Protein AF-A0A970E5I8-F1 (afdb_monomer_lite)

Secondary structure (DSSP, 8-state):
--TTSHHHHHH-HHHHHHHHHHTHHHHHHHHH--SHHHHHHHHHHHHHHHHHTT-------PPPP----TTEE-----TT-SSS--TTT-EEPP-

Sequence (95 aa):
MHSAGTFAGYCGQGLIDLAKEKFDALIDAGIKATDPAEREKIYHELQRLYVDLAIGMPFMEPTTHRVMRDWVQGFEYCPAYAANYDLYKISKVQK

Structure (mmCIF, N/CA/C/O backbone):
data_AF-A0A970E5I8-F1
#
_entry.id   AF-A0A970E5I8-F1
#
loop_
_atom_site.group_PDB
_atom_site.id
_atom_site.type_symbol
_atom_site.label_atom_id
_atom_site.label_alt_id
_atom_site.label_comp_id
_atom_site.label_asym_id
_atom_site.label_entity_id
_atom_site.label_seq_id
_atom_site.pdbx_PDB_ins_code
_atom_site.Cartn_x
_atom_site.Cartn_y
_atom_site.Cartn_z
_atom_site.occupancy
_atom_site.B_iso_or_equiv
_atom_site.auth_seq_id
_atom_site.auth_comp_id
_atom_site.auth_asym_id
_atom_site.auth_atom_id
_atom_site.pdbx_PDB_model_num
ATOM 1 N N . MET A 1 1 ? 6.708 1.380 -5.739 1.00 86.19 1 MET A N 1
ATOM 2 C CA . MET A 1 1 ? 8.009 1.135 -6.398 1.00 86.19 1 MET A CA 1
ATOM 3 C C . MET A 1 1 ? 8.528 2.373 -7.126 1.00 86.19 1 MET A C 1
ATOM 5 O O . MET A 1 1 ? 9.319 2.226 -8.037 1.00 86.19 1 MET A O 1
ATOM 9 N N . HIS A 1 2 ? 8.110 3.584 -6.745 1.00 94.44 2 HIS A N 1
ATOM 10 C CA . HIS A 1 2 ? 8.646 4.793 -7.366 1.00 94.44 2 HIS A CA 1
ATOM 11 C C . HIS A 1 2 ? 10.112 4.980 -6.951 1.00 94.44 2 HIS A C 1
ATOM 13 O O . HIS A 1 2 ? 10.435 4.710 -5.790 1.00 94.44 2 HIS A O 1
ATOM 19 N N . SER A 1 3 ? 10.974 5.454 -7.847 1.00 94.88 3 SER A N 1
ATOM 20 C CA . SER A 1 3 ? 12.424 5.571 -7.624 1.00 94.88 3 SER A CA 1
ATOM 21 C C . SER A 1 3 ? 12.777 6.485 -6.449 1.00 94.88 3 SER A C 1
ATOM 23 O O . SER A 1 3 ? 13.681 6.191 -5.675 1.00 94.88 3 SER A O 1
ATOM 25 N N . ALA A 1 4 ? 12.001 7.554 -6.266 1.00 95.12 4 ALA A N 1
ATOM 26 C CA . ALA A 1 4 ? 12.090 8.466 -5.122 1.00 95.12 4 ALA A CA 1
ATOM 27 C C . ALA A 1 4 ? 11.339 7.988 -3.856 1.00 95.12 4 ALA A C 1
ATOM 29 O O . ALA A 1 4 ? 11.264 8.715 -2.868 1.00 95.12 4 ALA A O 1
ATOM 30 N N . GLY A 1 5 ? 10.723 6.803 -3.876 1.00 92.12 5 GLY A N 1
ATOM 31 C CA . GLY A 1 5 ? 9.941 6.277 -2.757 1.00 92.12 5 GLY A CA 1
ATOM 32 C C . GLY A 1 5 ? 10.795 5.576 -1.697 1.00 92.12 5 GLY A C 1
ATOM 33 O O . GLY A 1 5 ? 11.800 4.942 -2.014 1.00 92.12 5 GLY A O 1
ATOM 34 N N . THR A 1 6 ? 10.338 5.594 -0.439 1.00 92.44 6 THR A N 1
ATOM 35 C CA . THR A 1 6 ? 11.036 4.975 0.708 1.00 92.44 6 THR A CA 1
ATOM 36 C C . THR A 1 6 ? 11.386 3.504 0.478 1.00 92.44 6 THR A C 1
ATOM 38 O O . THR A 1 6 ? 12.482 3.073 0.818 1.00 92.44 6 THR A O 1
ATOM 41 N N . PHE A 1 7 ? 10.478 2.733 -0.132 1.00 90.69 7 PHE A N 1
ATOM 42 C CA . PHE A 1 7 ? 10.709 1.314 -0.417 1.00 90.69 7 PHE A CA 1
ATOM 43 C C . PHE A 1 7 ? 11.866 1.095 -1.403 1.00 90.69 7 PHE A C 1
ATOM 45 O O . PHE A 1 7 ? 12.756 0.297 -1.126 1.00 90.69 7 PHE A O 1
ATOM 52 N N . ALA A 1 8 ? 11.892 1.835 -2.519 1.00 92.50 8 ALA A N 1
ATOM 53 C CA . ALA A 1 8 ? 12.972 1.727 -3.501 1.00 92.50 8 ALA A CA 1
ATOM 54 C C . ALA A 1 8 ? 14.316 2.157 -2.899 1.00 92.50 8 ALA A C 1
ATOM 56 O O . ALA A 1 8 ? 15.313 1.463 -3.076 1.00 92.50 8 ALA A O 1
ATOM 57 N N . GLY A 1 9 ? 14.315 3.237 -2.108 1.00 92.88 9 GLY A N 1
ATOM 58 C CA . GLY A 1 9 ? 15.491 3.685 -1.363 1.00 92.88 9 GLY A CA 1
ATOM 59 C C . GLY A 1 9 ? 16.036 2.628 -0.398 1.00 92.88 9 GLY A C 1
ATOM 60 O O . GLY A 1 9 ? 17.245 2.427 -0.332 1.00 92.88 9 GLY A O 1
ATOM 61 N N . TYR A 1 10 ? 15.155 1.913 0.307 1.00 93.25 10 TYR A N 1
ATOM 62 C 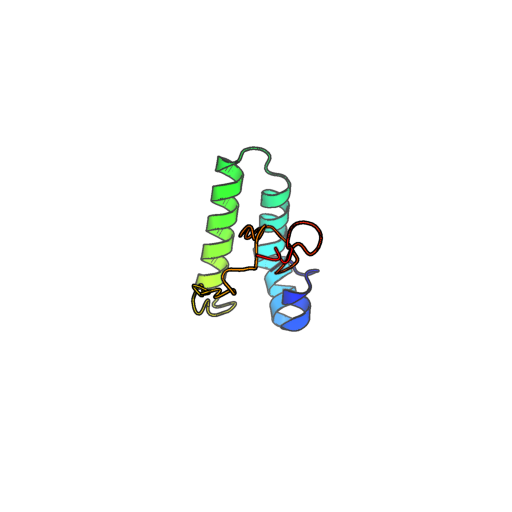CA . TYR A 1 10 ? 15.545 0.859 1.249 1.00 93.25 10 TYR A CA 1
ATOM 63 C C . TYR A 1 10 ? 16.147 -0.378 0.560 1.00 93.25 10 TYR A C 1
ATOM 65 O O . TYR A 1 10 ? 17.096 -0.964 1.074 1.00 93.25 10 TYR A O 1
ATOM 73 N N . CYS A 1 11 ? 15.638 -0.766 -0.612 1.00 91.81 11 CYS A N 1
ATOM 74 C CA . CYS A 1 11 ? 16.141 -1.918 -1.373 1.00 91.81 11 CYS A CA 1
ATOM 75 C C . CYS A 1 11 ? 17.444 -1.640 -2.149 1.00 91.81 11 CYS A C 1
ATOM 77 O O . CYS A 1 11 ? 18.026 -2.565 -2.716 1.00 91.81 11 CYS A O 1
ATOM 79 N N . GLY A 1 12 ? 17.916 -0.392 -2.170 1.00 94.12 12 GLY A N 1
ATOM 80 C CA . GLY A 1 12 ? 19.195 -0.001 -2.760 1.00 94.12 12 GLY A CA 1
ATOM 81 C C . GLY A 1 12 ? 19.136 0.372 -4.244 1.00 94.12 12 GLY A C 1
ATOM 82 O O . GLY A 1 12 ? 18.089 0.351 -4.892 1.00 94.12 12 GLY A O 1
ATOM 83 N N . GLN A 1 13 ? 20.304 0.728 -4.789 1.00 95.56 13 GLN A N 1
ATOM 84 C CA . GLN A 1 13 ? 20.430 1.389 -6.094 1.00 95.56 13 GLN A CA 1
ATOM 85 C C . GLN A 1 13 ? 19.829 0.591 -7.261 1.00 95.56 13 GLN A C 1
ATOM 87 O O . GLN A 1 13 ? 19.208 1.179 -8.140 1.00 95.56 13 GLN A O 1
ATOM 92 N N . GLY A 1 14 ? 19.940 -0.741 -7.239 1.00 94.12 14 GLY A N 1
ATOM 93 C CA . GLY A 1 14 ? 19.386 -1.587 -8.299 1.00 94.12 14 GLY A CA 1
ATOM 94 C C . GLY A 1 14 ? 17.871 -1.428 -8.464 1.00 94.12 14 GLY A C 1
ATOM 95 O O . GLY A 1 14 ? 17.388 -1.327 -9.590 1.00 94.12 14 GLY A O 1
ATOM 96 N N . LEU A 1 15 ? 17.118 -1.330 -7.358 1.00 94.75 15 LEU A N 1
ATOM 97 C CA . LEU A 1 15 ? 15.674 -1.093 -7.440 1.00 94.75 15 LEU A CA 1
ATOM 98 C C . LEU A 1 15 ? 15.355 0.357 -7.823 1.00 94.75 15 LEU A C 1
ATOM 100 O O . LEU A 1 15 ? 14.370 0.590 -8.514 1.00 94.75 15 LEU A O 1
ATOM 104 N N . ILE A 1 16 ? 16.179 1.327 -7.418 1.00 96.69 16 ILE A N 1
ATOM 105 C CA . ILE A 1 16 ? 16.014 2.735 -7.816 1.00 96.69 16 ILE A CA 1
ATOM 106 C C . ILE A 1 16 ? 16.133 2.885 -9.337 1.00 96.69 16 ILE A C 1
ATOM 108 O O . ILE A 1 16 ? 15.320 3.577 -9.950 1.00 96.69 16 ILE A O 1
ATOM 112 N N . ASP A 1 17 ? 17.122 2.244 -9.953 1.00 97.31 17 ASP A N 1
ATOM 113 C CA . ASP A 1 17 ? 17.345 2.350 -11.397 1.00 97.31 17 ASP A CA 1
ATOM 114 C C . ASP A 1 17 ? 16.265 1.604 -12.186 1.00 97.31 17 ASP A C 1
ATOM 116 O O . ASP A 1 17 ? 15.696 2.157 -13.129 1.00 97.31 17 ASP A O 1
ATOM 120 N N . LEU A 1 18 ? 15.884 0.407 -11.729 1.00 95.56 18 LEU A N 1
ATOM 121 C CA . LEU A 1 18 ? 14.760 -0.335 -12.301 1.00 95.56 18 LEU A CA 1
ATOM 122 C C . LEU A 1 18 ? 13.435 0.435 -12.175 1.00 95.56 18 LEU A C 1
ATOM 124 O O . LEU A 1 18 ? 12.615 0.414 -13.092 1.00 95.56 18 LEU A O 1
ATOM 128 N N . ALA A 1 19 ? 13.226 1.143 -11.062 1.00 96.12 19 ALA A N 1
ATOM 129 C CA . ALA A 1 19 ? 12.060 1.994 -10.840 1.00 96.12 19 ALA A CA 1
ATOM 130 C C . ALA A 1 19 ? 11.945 3.113 -11.878 1.00 96.12 19 ALA A C 1
ATOM 132 O O . ALA A 1 19 ? 10.877 3.279 -12.473 1.00 96.12 19 ALA A O 1
ATOM 133 N N . LYS A 1 20 ? 13.051 3.808 -12.162 1.00 96.50 20 LYS A N 1
ATOM 134 C CA . LYS A 1 20 ? 13.096 4.850 -13.200 1.00 96.50 20 LYS A CA 1
ATOM 135 C C . LYS A 1 20 ? 12.755 4.302 -14.580 1.00 96.50 20 LYS A C 1
ATOM 137 O O . LYS A 1 20 ? 12.097 4.982 -15.360 1.00 96.50 20 LYS A O 1
ATOM 142 N N . GLU A 1 21 ? 13.205 3.087 -14.884 1.00 96.69 21 GLU A N 1
ATOM 143 C CA . GLU A 1 21 ? 12.988 2.474 -16.194 1.00 96.69 21 GLU A CA 1
ATOM 144 C C . GLU A 1 21 ? 11.563 1.931 -16.368 1.00 96.69 21 GLU A C 1
ATOM 146 O O . GLU A 1 21 ? 10.962 2.101 -17.429 1.00 96.69 21 GLU A O 1
ATOM 151 N N . LYS A 1 22 ? 11.024 1.243 -15.354 1.00 95.56 22 LYS A N 1
ATOM 152 C CA . LYS A 1 22 ? 9.807 0.425 -15.500 1.00 95.56 22 LYS A CA 1
ATOM 153 C C . LYS A 1 22 ? 8.585 0.944 -14.750 1.00 95.56 22 LYS A C 1
ATOM 155 O O . LYS A 1 22 ? 7.471 0.600 -15.135 1.00 95.56 22 LYS A O 1
ATOM 160 N N . PHE A 1 23 ? 8.758 1.729 -13.687 1.00 95.75 23 PHE A N 1
ATOM 161 C CA . PHE A 1 23 ? 7.679 2.001 -12.731 1.00 95.75 23 PHE A CA 1
ATOM 162 C C . PHE A 1 23 ? 7.264 3.472 -12.659 1.00 95.75 23 PHE A C 1
ATOM 164 O O . PHE A 1 23 ? 6.066 3.738 -12.590 1.00 95.75 23 PHE A O 1
ATOM 171 N N . ASP A 1 24 ? 8.199 4.423 -12.700 1.00 97.00 24 ASP A N 1
ATOM 172 C CA . ASP A 1 24 ? 7.912 5.842 -12.432 1.00 97.00 24 ASP A CA 1
ATOM 173 C C . ASP A 1 24 ? 6.842 6.417 -13.375 1.00 97.00 24 ASP A C 1
ATOM 175 O O . ASP A 1 24 ? 5.847 6.972 -12.914 1.00 97.00 24 ASP A O 1
ATOM 179 N N . ALA A 1 25 ? 6.968 6.186 -14.686 1.00 97.06 25 ALA A N 1
ATOM 180 C CA . ALA A 1 25 ? 6.007 6.691 -15.671 1.00 97.06 25 ALA A CA 1
ATOM 181 C C . ALA A 1 25 ? 4.590 6.112 -15.492 1.00 97.06 25 ALA A C 1
ATOM 183 O O . ALA A 1 25 ? 3.599 6.830 -15.639 1.00 97.06 25 ALA A O 1
ATOM 184 N N . LEU A 1 26 ? 4.482 4.821 -15.157 1.00 96.69 26 LEU A N 1
ATOM 185 C CA . LEU A 1 26 ? 3.195 4.166 -14.901 1.00 96.69 26 LEU A CA 1
ATOM 186 C C . LEU A 1 26 ? 2.572 4.651 -13.589 1.00 96.69 26 LEU A C 1
ATOM 188 O O . LEU A 1 26 ? 1.362 4.858 -13.521 1.00 96.69 26 LEU A O 1
ATOM 192 N N . ILE A 1 27 ? 3.386 4.872 -12.557 1.00 96.38 27 ILE A N 1
ATOM 193 C CA . ILE A 1 27 ? 2.928 5.430 -11.282 1.00 96.38 27 ILE A CA 1
ATOM 194 C C . ILE A 1 27 ? 2.406 6.856 -11.490 1.00 96.38 27 ILE A C 1
ATOM 196 O O . ILE A 1 27 ? 1.302 7.162 -11.041 1.00 96.38 27 ILE A O 1
ATOM 200 N N . ASP A 1 28 ? 3.134 7.696 -12.225 1.00 96.75 28 ASP A N 1
ATOM 201 C CA . ASP A 1 28 ? 2.703 9.056 -12.561 1.00 96.75 28 ASP A CA 1
ATOM 202 C C . ASP A 1 28 ? 1.400 9.072 -13.365 1.00 96.75 28 ASP A C 1
ATOM 204 O O . ASP A 1 28 ? 0.528 9.910 -13.118 1.00 96.75 28 ASP A O 1
ATOM 208 N N . ALA A 1 29 ? 1.242 8.147 -14.316 1.00 96.19 29 ALA A N 1
ATOM 209 C CA . ALA A 1 29 ? 0.002 7.988 -15.070 1.00 96.19 29 ALA A CA 1
ATOM 210 C C . ALA A 1 29 ? -1.162 7.578 -14.154 1.00 96.19 29 ALA A C 1
ATOM 212 O O . ALA A 1 29 ? -2.228 8.188 -14.209 1.00 96.19 29 ALA A O 1
ATOM 213 N N . GLY A 1 30 ? -0.944 6.616 -13.253 1.00 95.69 30 GLY A N 1
ATOM 214 C CA . GLY A 1 30 ? -1.954 6.169 -12.290 1.00 95.69 30 GLY A CA 1
ATOM 215 C C . GLY A 1 30 ? -2.389 7.266 -11.313 1.00 95.69 30 GLY A C 1
ATOM 216 O O . GLY A 1 30 ? -3.571 7.356 -10.986 1.00 95.69 30 GLY A O 1
ATOM 217 N N . ILE A 1 31 ? -1.464 8.138 -10.892 1.00 95.25 31 ILE A N 1
ATOM 218 C CA . ILE A 1 31 ? -1.764 9.307 -10.044 1.00 95.25 31 ILE A CA 1
ATOM 219 C C . ILE A 1 31 ? -2.613 10.339 -10.800 1.00 95.25 31 ILE A C 1
ATOM 221 O O . ILE A 1 31 ? -3.509 10.944 -10.213 1.00 95.25 31 ILE A O 1
ATOM 225 N N . LYS A 1 32 ? -2.337 10.554 -12.091 1.00 96.88 32 LYS A N 1
ATOM 226 C CA . LYS A 1 32 ? -3.044 11.538 -12.930 1.00 96.88 32 LYS A CA 1
ATOM 227 C C . LYS A 1 32 ? -4.403 11.045 -13.434 1.00 96.88 32 LYS A C 1
ATOM 229 O O . LYS A 1 32 ? -5.245 11.876 -13.769 1.00 96.88 32 LYS A O 1
ATOM 234 N N . ALA A 1 33 ? -4.621 9.732 -13.493 1.00 96.56 33 ALA A N 1
ATOM 235 C CA . ALA A 1 33 ? -5.865 9.137 -13.969 1.00 96.56 33 ALA A CA 1
ATOM 236 C C . ALA A 1 33 ? -7.053 9.500 -13.055 1.00 96.56 33 ALA A C 1
ATOM 238 O O . ALA A 1 33 ? -7.099 9.149 -11.868 1.00 96.56 33 ALA A O 1
ATOM 239 N N . THR A 1 34 ? -8.032 10.207 -13.623 1.00 96.00 34 THR A N 1
ATOM 240 C CA . THR A 1 34 ? -9.262 10.623 -12.930 1.00 96.00 34 THR A CA 1
ATOM 241 C C . THR A 1 34 ? -10.375 9.586 -13.048 1.00 96.00 34 THR A C 1
ATOM 243 O O . THR A 1 34 ? -11.180 9.466 -12.123 1.00 96.00 34 THR A O 1
ATOM 246 N N . ASP A 1 35 ? -10.400 8.814 -14.139 1.00 97.06 35 ASP A N 1
ATOM 247 C CA . ASP A 1 35 ? -11.326 7.699 -14.323 1.00 97.06 35 ASP A CA 1
ATOM 248 C C . ASP A 1 35 ? -10.893 6.479 -13.485 1.00 97.06 35 ASP A C 1
ATOM 250 O O . ASP A 1 35 ? -9.759 6.003 -13.620 1.00 97.06 35 ASP A O 1
ATOM 254 N N . PRO A 1 36 ? -11.773 5.933 -12.623 1.00 95.81 36 PRO A N 1
ATOM 255 C CA . PRO A 1 36 ? -11.454 4.751 -11.833 1.00 95.81 36 PRO A CA 1
ATOM 256 C C . PRO A 1 36 ? -11.080 3.523 -12.671 1.00 95.81 36 PRO A C 1
ATOM 258 O O . PRO A 1 36 ? -10.179 2.792 -12.266 1.00 95.81 36 PRO A O 1
ATOM 261 N N . ALA A 1 37 ? -11.727 3.300 -13.822 1.00 97.06 37 ALA A N 1
ATOM 262 C CA . ALA A 1 37 ? -11.484 2.108 -14.638 1.00 97.06 37 ALA A CA 1
ATOM 263 C C . ALA A 1 37 ? -10.140 2.177 -15.381 1.00 97.06 37 ALA A C 1
ATOM 265 O O . ALA A 1 37 ? -9.429 1.176 -15.486 1.00 97.06 37 ALA A O 1
ATOM 266 N N . GLU A 1 38 ? -9.755 3.353 -15.877 1.00 96.00 38 GLU A N 1
ATOM 267 C CA . GLU A 1 38 ? -8.408 3.603 -16.400 1.00 96.00 38 GLU A CA 1
ATOM 268 C C . GLU A 1 38 ? -7.341 3.396 -15.318 1.00 96.00 38 GLU A C 1
ATOM 270 O O . GLU A 1 38 ? -6.373 2.657 -15.521 1.00 96.00 38 GLU A O 1
ATOM 275 N N . ARG A 1 39 ? -7.547 3.996 -14.142 1.00 97.19 39 ARG A N 1
ATOM 276 C CA . ARG A 1 39 ? -6.612 3.895 -13.021 1.00 97.19 39 ARG A CA 1
ATOM 277 C C . ARG A 1 39 ? -6.431 2.453 -12.548 1.00 97.19 39 ARG A C 1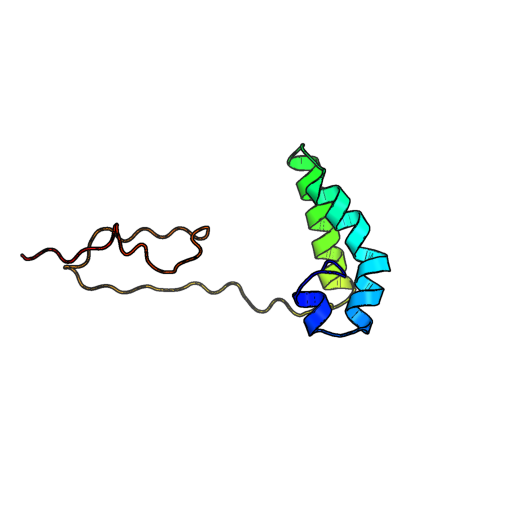
ATOM 279 O O . ARG A 1 39 ? -5.310 2.038 -12.265 1.00 97.19 39 ARG A O 1
ATOM 286 N N . GLU A 1 40 ? -7.513 1.681 -12.496 1.00 97.44 40 GLU A N 1
ATOM 287 C CA . GLU A 1 40 ? -7.480 0.258 -12.160 1.00 97.44 40 GLU A CA 1
ATOM 288 C C . GLU A 1 40 ? -6.573 -0.530 -13.119 1.00 97.44 40 GLU A C 1
ATOM 290 O O . GLU A 1 40 ? -5.702 -1.273 -12.667 1.00 97.44 40 GLU A O 1
ATOM 295 N N . LYS A 1 41 ? -6.709 -0.327 -14.436 1.00 97.69 41 LYS A N 1
ATOM 296 C CA . LYS A 1 41 ? -5.869 -1.007 -15.440 1.00 97.69 41 LYS A CA 1
ATOM 297 C C . LYS A 1 41 ? -4.383 -0.713 -15.242 1.00 97.69 41 LYS A C 1
ATOM 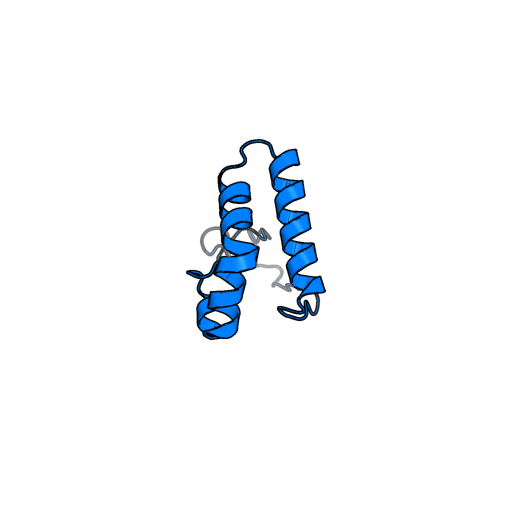299 O O . LYS A 1 41 ? -3.566 -1.626 -15.328 1.00 97.69 41 LYS A O 1
ATOM 304 N N . ILE A 1 42 ? -4.038 0.542 -14.951 1.00 97.62 42 ILE A N 1
ATOM 305 C CA . ILE A 1 42 ? -2.650 0.951 -14.691 1.00 97.62 42 ILE A CA 1
ATOM 306 C C . ILE A 1 42 ? -2.105 0.244 -13.442 1.00 97.62 42 ILE A C 1
ATOM 308 O O . ILE A 1 42 ? -0.983 -0.262 -13.459 1.00 97.62 42 ILE A O 1
ATOM 312 N N . TYR A 1 43 ? -2.892 0.162 -12.365 1.00 97.00 43 TYR A N 1
ATOM 313 C CA . TYR A 1 43 ? -2.460 -0.528 -11.149 1.00 97.00 43 TYR A CA 1
ATOM 314 C C . TYR A 1 43 ? -2.322 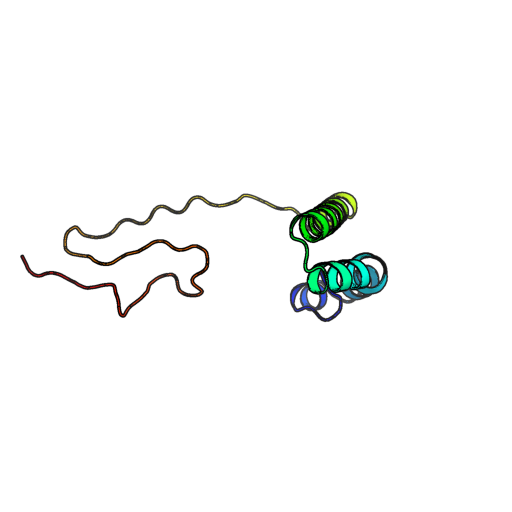-2.042 -11.329 1.00 97.00 43 TYR A C 1
ATOM 316 O O . TYR A 1 43 ? -1.381 -2.613 -10.779 1.00 97.00 43 TYR A O 1
ATOM 324 N N . HIS A 1 44 ? -3.177 -2.686 -12.127 1.00 97.38 44 HIS A N 1
ATOM 325 C CA . HIS A 1 44 ? -3.004 -4.105 -12.471 1.00 97.38 44 HIS A CA 1
ATOM 326 C C . HIS A 1 44 ? -1.715 -4.351 -13.255 1.00 97.38 44 HIS A C 1
ATOM 328 O O . HIS A 1 44 ? -1.006 -5.314 -12.972 1.00 97.38 44 HIS A O 1
ATOM 334 N N . GLU A 1 45 ? -1.355 -3.466 -14.188 1.00 97.25 45 GLU A N 1
ATOM 335 C CA . GLU A 1 45 ? -0.078 -3.569 -14.907 1.00 97.25 45 GLU A CA 1
ATOM 336 C C . GLU A 1 45 ? 1.117 -3.407 -13.954 1.00 97.25 45 GLU A C 1
ATOM 338 O O . GLU A 1 45 ? 2.063 -4.193 -14.000 1.00 97.25 45 GLU A O 1
ATOM 343 N N . LEU A 1 46 ? 1.053 -2.447 -13.024 1.00 96.75 46 LEU A N 1
ATOM 344 C CA . LEU A 1 46 ? 2.073 -2.278 -11.982 1.00 96.75 46 LEU A CA 1
ATOM 345 C C . LEU A 1 46 ? 2.215 -3.528 -11.100 1.00 96.75 46 LEU A C 1
ATOM 347 O O . LEU A 1 46 ? 3.334 -3.913 -10.758 1.00 96.75 46 LEU A O 1
ATOM 351 N N . GLN A 1 47 ? 1.101 -4.164 -10.730 1.00 95.00 47 GLN A N 1
ATOM 352 C CA . GLN A 1 47 ? 1.101 -5.409 -9.957 1.00 95.00 47 GLN A CA 1
ATOM 353 C C . GLN A 1 47 ? 1.664 -6.580 -10.765 1.00 95.00 47 GLN A C 1
ATOM 355 O O . GLN A 1 47 ? 2.442 -7.365 -10.224 1.00 95.00 47 GLN A O 1
ATOM 360 N N . ARG A 1 48 ? 1.343 -6.672 -12.061 1.00 96.06 48 ARG A N 1
ATOM 361 C CA . ARG A 1 48 ? 1.921 -7.688 -12.947 1.00 96.06 48 ARG A CA 1
ATOM 362 C C . ARG A 1 48 ? 3.440 -7.548 -13.012 1.00 96.06 48 ARG A C 1
ATOM 364 O O . ARG A 1 48 ? 4.146 -8.512 -12.743 1.00 96.06 48 ARG A O 1
ATOM 371 N N . LEU A 1 49 ? 3.945 -6.332 -13.239 1.00 95.81 49 LEU A N 1
ATOM 372 C CA . LEU A 1 49 ? 5.385 -6.047 -13.248 1.00 95.81 49 LEU A CA 1
ATOM 373 C C . LEU A 1 49 ? 6.066 -6.362 -11.910 1.00 95.81 49 LEU A C 1
ATOM 375 O O . LEU A 1 49 ? 7.199 -6.837 -11.905 1.00 95.81 49 LEU A O 1
ATOM 379 N N . TYR A 1 50 ? 5.394 -6.121 -10.779 1.00 94.38 50 TYR A N 1
ATOM 380 C CA . TYR A 1 50 ? 5.917 -6.473 -9.454 1.00 94.38 50 TYR A CA 1
ATOM 381 C C . TYR A 1 50 ? 6.219 -7.975 -9.348 1.00 94.38 50 TYR A C 1
ATOM 383 O O . TYR A 1 50 ? 7.276 -8.358 -8.839 1.00 94.38 50 TYR A O 1
ATOM 391 N N . VAL A 1 51 ? 5.295 -8.811 -9.832 1.00 94.19 51 VAL A N 1
ATOM 392 C CA . VAL A 1 51 ? 5.410 -10.275 -9.808 1.00 94.19 51 VAL A CA 1
ATOM 393 C C . VAL A 1 51 ? 6.408 -10.762 -10.856 1.00 94.19 51 VAL A C 1
ATOM 395 O O . VAL A 1 51 ? 7.316 -11.516 -10.513 1.00 94.19 51 VAL A O 1
ATOM 398 N N . ASP A 1 52 ? 6.291 -10.294 -12.100 1.00 95.94 52 ASP A N 1
ATOM 399 C CA . ASP A 1 52 ? 7.124 -10.730 -13.230 1.00 95.94 52 ASP A CA 1
ATOM 400 C C . ASP A 1 52 ? 8.614 -10.443 -13.000 1.00 95.94 52 ASP A C 1
ATOM 402 O O . ASP A 1 52 ? 9.475 -11.245 -13.361 1.00 95.94 52 ASP A O 1
ATOM 406 N N . LEU A 1 53 ? 8.930 -9.303 -12.378 1.00 95.19 53 LEU A N 1
ATOM 407 C CA . LEU A 1 53 ? 10.303 -8.896 -12.065 1.00 95.19 53 LEU A CA 1
ATOM 408 C C . LEU A 1 53 ? 10.775 -9.383 -10.688 1.00 95.19 53 LEU A C 1
ATOM 410 O O . LEU A 1 53 ? 11.885 -9.044 -10.280 1.00 95.19 53 LEU A O 1
ATOM 414 N N . ALA A 1 54 ? 9.947 -10.148 -9.969 1.00 93.31 54 ALA A N 1
ATOM 415 C CA . ALA A 1 54 ? 10.232 -10.663 -8.632 1.00 93.31 54 ALA A CA 1
ATOM 416 C C . ALA A 1 54 ? 10.750 -9.581 -7.660 1.00 93.31 54 ALA A C 1
ATOM 418 O O . ALA A 1 54 ? 11.691 -9.808 -6.899 1.00 93.31 54 ALA A O 1
ATOM 419 N N . ILE A 1 55 ? 10.127 -8.393 -7.676 1.00 92.62 55 ILE A N 1
ATOM 420 C CA . ILE A 1 55 ? 10.539 -7.236 -6.853 1.00 92.62 55 ILE A CA 1
ATOM 421 C C . ILE A 1 55 ? 10.448 -7.554 -5.355 1.00 92.62 55 ILE A C 1
ATOM 423 O O . ILE A 1 55 ? 11.226 -7.057 -4.541 1.00 92.62 55 ILE A O 1
ATOM 427 N N . GLY A 1 56 ? 9.491 -8.398 -4.992 1.00 88.56 56 GLY A N 1
ATOM 428 C CA . GLY A 1 56 ? 9.361 -8.994 -3.677 1.00 88.56 56 GLY A CA 1
ATOM 429 C C . GLY A 1 56 ? 8.346 -10.127 -3.717 1.00 88.56 56 GLY A C 1
ATOM 430 O O . GLY A 1 56 ? 7.686 -10.358 -4.729 1.00 88.56 56 GLY A O 1
ATOM 431 N N . MET A 1 57 ? 8.227 -10.847 -2.607 1.00 88.81 57 MET A N 1
ATOM 432 C CA . MET A 1 57 ? 7.272 -11.941 -2.468 1.00 88.81 57 MET A CA 1
ATOM 433 C C . MET A 1 57 ? 6.126 -11.485 -1.560 1.00 88.81 57 MET A C 1
ATOM 435 O O . MET A 1 57 ? 6.344 -11.332 -0.354 1.00 88.81 57 MET A O 1
ATOM 439 N N . PRO A 1 58 ? 4.913 -11.255 -2.095 1.00 85.94 58 PRO A N 1
ATOM 440 C CA . PRO A 1 58 ? 3.737 -11.068 -1.259 1.00 85.94 58 PRO A CA 1
ATOM 441 C C . PRO A 1 58 ? 3.528 -12.347 -0.445 1.00 85.94 58 PRO A C 1
ATOM 443 O O . PRO A 1 58 ? 3.460 -13.433 -1.015 1.00 85.94 58 PRO A O 1
ATOM 446 N N . PHE A 1 59 ? 3.490 -12.237 0.883 1.00 85.56 59 PHE A N 1
ATOM 447 C CA . PHE A 1 59 ? 3.418 -13.413 1.750 1.00 85.56 59 PHE A CA 1
ATOM 448 C C . PHE A 1 59 ? 1.971 -13.854 1.986 1.00 85.56 59 PHE A C 1
ATOM 450 O O . PHE A 1 59 ? 1.537 -14.884 1.483 1.00 85.56 59 PHE A O 1
ATOM 457 N N . MET A 1 60 ? 1.211 -13.066 2.743 1.00 91.19 60 MET A N 1
ATOM 458 C CA . MET A 1 60 ? -0.210 -13.292 2.986 1.00 91.19 60 MET A CA 1
ATOM 459 C C . MET A 1 60 ? -0.858 -12.011 3.502 1.00 91.19 60 MET A C 1
ATOM 461 O O . MET A 1 60 ? -0.195 -11.207 4.161 1.00 91.19 60 MET A O 1
ATOM 465 N N . GLU A 1 61 ? -2.157 -11.855 3.266 1.00 86.44 61 GLU A N 1
ATOM 466 C CA . GLU A 1 61 ? -2.955 -10.844 3.957 1.00 86.44 61 GLU A CA 1
ATOM 467 C C . GLU A 1 61 ? -3.421 -11.406 5.311 1.00 86.44 61 GLU A C 1
ATOM 469 O O . GLU A 1 61 ? -4.162 -12.394 5.351 1.00 86.44 61 GLU A O 1
ATOM 474 N N . PRO A 1 62 ? -2.971 -10.847 6.449 1.00 85.62 62 PRO A N 1
ATOM 475 C CA . PRO A 1 62 ? -3.287 -11.409 7.753 1.00 85.62 62 PRO A CA 1
ATOM 476 C C . PRO A 1 62 ? -4.712 -11.050 8.187 1.00 85.62 62 PRO A C 1
ATOM 478 O O . PRO A 1 62 ? -5.078 -9.880 8.285 1.00 85.62 62 PRO A O 1
ATOM 481 N N . THR A 1 63 ? -5.504 -12.053 8.571 1.00 87.38 63 THR A N 1
ATOM 482 C CA . THR A 1 63 ? -6.740 -11.818 9.329 1.00 87.38 63 THR A CA 1
ATOM 483 C C . THR A 1 63 ? -6.405 -11.634 10.808 1.00 87.38 63 THR A C 1
ATOM 485 O O . THR A 1 63 ? -5.912 -12.549 11.469 1.00 87.38 63 THR A O 1
ATOM 488 N N . THR A 1 64 ? -6.673 -10.445 11.349 1.00 83.19 64 THR A N 1
ATOM 489 C CA . THR A 1 64 ? -6.413 -10.137 12.762 1.00 83.19 64 THR A CA 1
ATOM 490 C C . THR A 1 64 ? -7.674 -10.336 13.592 1.00 83.19 64 THR A C 1
ATOM 492 O O . THR A 1 64 ? -8.729 -9.797 13.273 1.00 83.19 64 THR A O 1
ATOM 495 N N . HIS A 1 65 ? -7.550 -11.059 14.703 1.00 87.19 65 HIS A N 1
ATOM 496 C CA . HIS A 1 65 ? -8.618 -11.206 15.686 1.00 87.19 65 HIS A CA 1
ATOM 497 C C . HIS A 1 65 ? -8.369 -10.238 16.836 1.00 87.19 65 HIS A C 1
ATOM 499 O O . HIS A 1 65 ? -7.284 -10.229 17.421 1.00 87.19 65 HIS A O 1
ATOM 505 N N . ARG A 1 66 ? -9.370 -9.424 17.177 1.00 87.44 66 ARG A N 1
ATOM 506 C CA . ARG A 1 66 ? -9.273 -8.481 18.291 1.00 87.44 66 ARG A CA 1
ATOM 507 C C . ARG A 1 66 ? -10.283 -8.834 19.367 1.00 87.44 66 ARG A C 1
ATOM 509 O O . ARG A 1 66 ? -11.485 -8.710 19.168 1.00 87.44 66 ARG A O 1
ATOM 516 N N . VAL A 1 67 ? -9.766 -9.262 20.512 1.00 91.38 67 VAL A N 1
ATOM 517 C CA . VAL A 1 67 ? -10.567 -9.604 21.686 1.00 91.38 67 VAL A CA 1
ATOM 518 C C . VAL A 1 67 ? -10.521 -8.431 22.654 1.00 91.38 67 VAL A C 1
ATOM 520 O O . VAL A 1 67 ? -9.445 -7.952 23.007 1.00 91.38 67 VAL A O 1
ATOM 523 N N . MET A 1 68 ? -11.688 -7.963 23.082 1.00 91.19 68 MET A N 1
ATOM 524 C CA . MET A 1 68 ? -11.828 -6.891 24.066 1.00 91.19 68 MET A CA 1
ATOM 525 C C . MET A 1 68 ? -12.701 -7.368 25.222 1.00 91.19 68 MET A C 1
ATOM 527 O O . MET A 1 68 ? -13.450 -8.337 25.097 1.00 91.19 68 MET A O 1
ATOM 531 N N . ARG A 1 69 ? -12.581 -6.703 26.373 1.00 92.81 69 ARG A N 1
ATOM 532 C CA . ARG A 1 69 ? -13.476 -6.956 27.505 1.00 92.81 69 ARG A CA 1
ATOM 533 C C . ARG A 1 69 ? -14.889 -6.487 27.165 1.00 92.81 69 ARG A C 1
ATOM 535 O O . ARG A 1 69 ? -15.065 -5.554 26.392 1.00 92.81 69 ARG A O 1
ATOM 542 N N . ASP A 1 70 ? -15.875 -7.100 27.805 1.00 93.31 70 ASP A N 1
ATOM 543 C CA . ASP A 1 70 ? -17.300 -6.793 27.6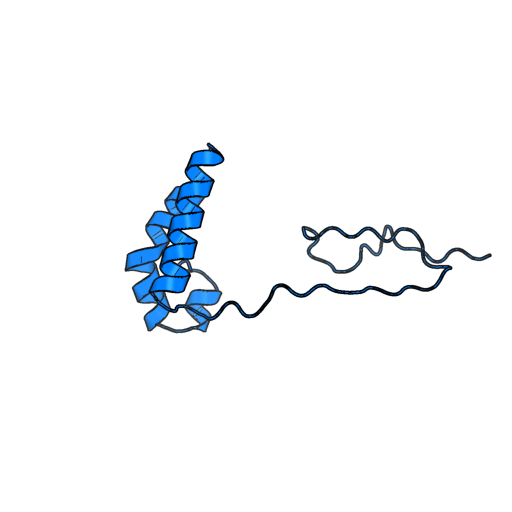49 1.00 93.31 70 ASP A CA 1
ATOM 544 C C . ASP A 1 70 ? -17.670 -5.352 28.043 1.00 93.31 70 ASP A C 1
ATOM 546 O O . ASP A 1 70 ? -18.672 -4.816 27.577 1.00 93.31 70 ASP A O 1
ATOM 550 N N . TRP A 1 71 ? -16.861 -4.716 28.891 1.00 93.81 71 TRP A N 1
ATOM 551 C CA . TRP A 1 71 ? -17.021 -3.318 29.298 1.00 93.81 71 TRP A CA 1
ATOM 552 C C . TRP A 1 71 ? -16.372 -2.299 28.348 1.00 93.81 71 TRP A C 1
ATOM 554 O O . TRP A 1 71 ? -16.497 -1.096 28.588 1.00 93.81 71 TRP A O 1
ATOM 564 N N . VAL A 1 72 ? -15.661 -2.738 27.303 1.00 93.31 72 VAL A N 1
ATOM 565 C CA . VAL A 1 72 ? -15.081 -1.847 26.284 1.00 93.31 72 VAL A CA 1
ATOM 566 C C . VAL A 1 72 ? -16.117 -1.605 25.191 1.00 93.31 72 VAL A C 1
ATOM 568 O O . VAL A 1 72 ? -16.581 -2.552 24.559 1.00 93.31 72 VAL A O 1
ATOM 571 N N . GLN A 1 73 ? -16.456 -0.342 24.943 1.00 92.56 73 GLN A N 1
ATOM 572 C CA . GLN A 1 73 ? -17.383 0.064 23.882 1.00 92.56 73 GLN A CA 1
ATOM 573 C C . GLN A 1 73 ? -16.749 1.099 22.945 1.00 92.56 73 GLN A C 1
ATOM 575 O O . GLN A 1 73 ? -15.726 1.701 23.274 1.00 92.56 73 GLN A O 1
ATOM 580 N N . GLY A 1 74 ? -17.359 1.293 21.771 1.00 91.50 74 GLY A N 1
ATOM 581 C CA . GLY A 1 74 ? -16.955 2.318 20.799 1.00 91.50 74 GLY A CA 1
ATOM 582 C C . GLY A 1 74 ? -15.799 1.930 19.871 1.00 91.50 74 GLY A C 1
ATOM 583 O O . GLY A 1 74 ? -15.297 2.775 19.137 1.00 91.50 74 GLY A O 1
ATOM 584 N N . PHE A 1 75 ? -15.368 0.664 19.879 1.00 90.94 75 PHE A N 1
ATOM 585 C CA . PHE A 1 75 ? -14.394 0.177 18.904 1.00 90.94 75 PHE A CA 1
ATOM 586 C C . PHE A 1 75 ? -15.038 -0.007 17.525 1.00 90.94 75 PHE A C 1
ATOM 588 O O . PHE A 1 75 ? -16.019 -0.734 17.381 1.00 90.94 75 PHE A O 1
ATOM 595 N N . GLU A 1 76 ? -14.425 0.598 16.513 1.00 89.81 76 GLU A N 1
ATOM 596 C CA . GLU A 1 76 ? -14.804 0.485 15.109 1.00 89.81 76 GLU A CA 1
ATOM 597 C C . GLU A 1 76 ? -13.574 0.055 14.304 1.00 89.81 76 GLU A C 1
ATOM 599 O O . GLU A 1 76 ? -12.507 0.667 14.405 1.00 89.81 76 GLU A O 1
ATOM 604 N N . TYR A 1 77 ? -13.706 -1.018 13.522 1.00 87.25 77 TYR A N 1
ATOM 605 C CA . TYR A 1 77 ? -12.643 -1.444 12.620 1.00 87.25 77 TYR A CA 1
ATOM 606 C C . TYR A 1 77 ? -12.7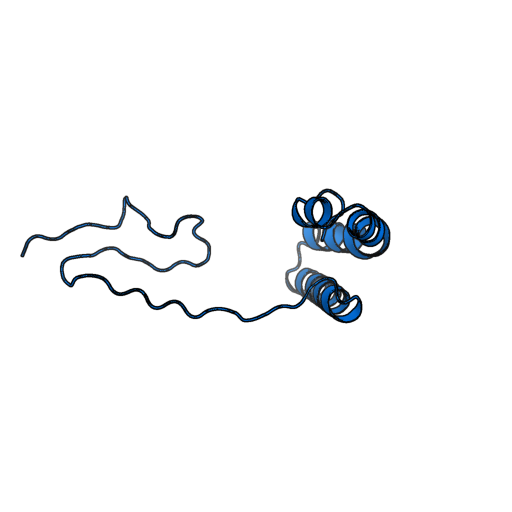43 -0.676 11.301 1.00 87.25 77 TYR A C 1
ATOM 608 O O . TYR A 1 77 ? -13.733 -0.799 10.584 1.00 87.25 77 TYR A O 1
ATOM 616 N N . CYS A 1 78 ? -11.692 0.075 10.966 1.00 86.50 78 CYS A N 1
ATOM 617 C CA . CYS A 1 78 ? -11.550 0.741 9.679 1.00 86.50 78 CYS A CA 1
ATOM 618 C C . CYS A 1 78 ? -10.116 0.543 9.157 1.00 86.50 78 CYS A C 1
ATOM 620 O O . CYS A 1 78 ? -9.179 1.057 9.772 1.00 86.50 78 CYS A O 1
ATOM 622 N N . PRO A 1 79 ? -9.914 -0.169 8.031 1.00 83.31 79 PRO A N 1
ATOM 623 C CA . PRO A 1 79 ? -8.576 -0.427 7.491 1.00 83.31 79 PRO A CA 1
ATOM 624 C C . PRO A 1 79 ? -7.871 0.842 6.985 1.00 83.31 79 PRO A C 1
ATOM 626 O O . PRO A 1 79 ? -6.658 0.838 6.815 1.00 83.31 79 PRO A O 1
ATOM 629 N N . ALA A 1 80 ? -8.612 1.933 6.765 1.00 86.06 80 ALA A N 1
ATOM 630 C CA . ALA A 1 80 ? -8.054 3.221 6.356 1.00 86.06 80 ALA A CA 1
ATOM 631 C C . ALA A 1 80 ? -7.496 4.053 7.527 1.00 86.06 80 ALA A C 1
ATOM 633 O O . ALA A 1 80 ? -6.860 5.082 7.297 1.00 86.06 80 ALA A O 1
ATOM 634 N N . TYR A 1 81 ? -7.741 3.660 8.781 1.00 84.88 81 TYR A N 1
ATOM 635 C CA . TYR A 1 81 ? -7.235 4.403 9.932 1.00 84.88 81 TYR A CA 1
ATOM 636 C C . TYR A 1 81 ? -5.754 4.109 10.166 1.00 84.88 81 TYR A C 1
ATOM 638 O O . TYR A 1 81 ? -5.334 2.963 10.286 1.00 84.88 81 TYR A O 1
ATOM 646 N N . ALA A 1 82 ? -4.961 5.177 10.286 1.00 75.88 82 ALA A N 1
ATOM 647 C CA . ALA A 1 82 ? -3.526 5.080 10.551 1.00 75.88 82 ALA A CA 1
ATOM 648 C C . ALA A 1 82 ? -3.211 4.512 11.948 1.00 75.88 82 ALA A C 1
ATOM 650 O O . ALA A 1 82 ? -2.127 3.977 12.175 1.00 75.88 82 ALA A O 1
ATOM 651 N N . ALA A 1 83 ? -4.149 4.632 12.891 1.00 81.25 83 ALA A N 1
ATOM 652 C CA . ALA A 1 83 ? -4.021 4.106 14.240 1.00 81.25 83 ALA A CA 1
ATOM 653 C C . ALA A 1 83 ? -4.898 2.868 14.428 1.00 81.25 83 ALA A C 1
ATOM 655 O O . ALA A 1 83 ? -6.046 2.818 13.993 1.00 81.25 83 ALA A O 1
ATOM 656 N N . ASN A 1 84 ? -4.376 1.895 15.177 1.00 83.38 84 ASN A N 1
ATOM 657 C CA . ASN A 1 84 ? -5.124 0.698 15.552 1.00 83.38 84 ASN A CA 1
ATOM 658 C C . ASN A 1 84 ? -6.374 1.008 16.386 1.00 83.38 84 ASN A C 1
ATOM 660 O O . ASN A 1 84 ? -7.291 0.194 16.409 1.00 83.38 84 ASN A O 1
ATOM 664 N N . TYR A 1 85 ? -6.394 2.126 17.108 1.00 86.50 85 TYR A N 1
ATOM 665 C CA . TYR A 1 85 ? -7.451 2.479 18.044 1.00 86.50 85 TYR A CA 1
ATOM 666 C C . TYR A 1 85 ? -7.768 3.963 17.923 1.00 86.50 85 TYR A C 1
ATOM 668 O O . TYR A 1 85 ? -6.861 4.793 17.972 1.00 86.50 85 TYR A O 1
ATOM 676 N N . ASP A 1 86 ? -9.054 4.283 17.828 1.00 89.56 86 ASP A N 1
ATOM 677 C CA . ASP A 1 86 ? -9.538 5.640 18.042 1.00 89.56 86 ASP A CA 1
ATOM 678 C C . ASP A 1 86 ? -9.782 5.840 19.544 1.00 89.56 86 ASP A C 1
ATOM 680 O O . ASP A 1 86 ? -10.793 5.402 20.097 1.00 89.56 86 ASP A O 1
ATOM 684 N N . LEU A 1 87 ? -8.817 6.470 20.218 1.00 88.25 87 LEU A N 1
ATOM 685 C CA . LEU A 1 87 ? -8.866 6.697 21.666 1.00 88.25 87 LEU A CA 1
ATOM 686 C C . LEU A 1 87 ? -9.957 7.691 22.089 1.00 88.25 87 LEU A C 1
ATOM 688 O O . LEU A 1 87 ? -10.272 7.751 23.274 1.00 88.25 87 LEU A O 1
ATOM 692 N N . TYR A 1 88 ? -10.535 8.453 21.157 1.00 89.69 88 TYR A N 1
ATOM 693 C CA . TYR A 1 88 ? -11.647 9.355 21.454 1.00 89.69 88 TYR A CA 1
ATOM 694 C C . TYR A 1 88 ? -12.997 8.637 21.416 1.00 89.69 88 TYR A C 1
ATOM 696 O O . TYR A 1 88 ? -13.913 9.022 22.140 1.00 89.69 88 TYR A O 1
ATOM 704 N N . LYS A 1 89 ? -13.127 7.590 20.594 1.00 90.31 89 LYS A N 1
ATOM 705 C CA . LYS A 1 89 ? -14.352 6.779 20.501 1.00 90.31 89 LYS A CA 1
ATOM 706 C C . LYS A 1 89 ? -14.399 5.649 21.526 1.00 90.31 89 LYS A C 1
ATOM 708 O O . LYS A 1 89 ? -15.477 5.293 22.000 1.00 90.31 89 LYS A O 1
ATOM 713 N N . ILE A 1 90 ? -13.250 5.065 21.860 1.00 93.12 90 ILE A N 1
ATOM 714 C CA . ILE A 1 90 ? -13.190 3.912 22.760 1.00 93.12 90 ILE A CA 1
ATOM 715 C C . ILE A 1 90 ? -13.331 4.363 24.210 1.00 93.12 90 ILE A C 1
ATOM 717 O O . ILE A 1 90 ? -12.608 5.237 24.680 1.00 93.12 90 ILE A O 1
ATOM 721 N N . SER A 1 91 ? -14.223 3.712 24.954 1.00 93.38 91 SER A N 1
ATOM 722 C CA . SER A 1 91 ? -14.417 3.995 26.376 1.00 93.38 91 SER A CA 1
ATOM 723 C C . SER A 1 91 ? -14.703 2.739 27.194 1.00 93.38 91 SER A C 1
ATOM 725 O O . SER A 1 91 ? -15.109 1.691 26.680 1.00 93.38 91 SER A O 1
ATOM 727 N N . LYS A 1 92 ? -14.464 2.856 28.502 1.00 93.69 92 LYS A N 1
ATOM 728 C CA . LYS A 1 92 ? -14.897 1.882 29.502 1.00 93.69 92 LYS A CA 1
ATOM 729 C C . LYS A 1 92 ? -16.261 2.300 30.033 1.00 93.69 92 LYS A C 1
ATOM 731 O O . LYS A 1 92 ? -16.386 3.389 30.586 1.00 93.69 92 LYS A O 1
ATOM 736 N N . VAL A 1 93 ? -17.235 1.403 29.964 1.00 90.94 93 VAL A N 1
ATOM 737 C CA . VAL A 1 93 ? -18.544 1.594 30.596 1.00 90.94 93 VAL A CA 1
ATOM 738 C C . VAL A 1 93 ? -18.539 0.885 31.953 1.00 90.94 93 VAL A C 1
ATOM 740 O O . VAL A 1 93 ? -18.243 -0.308 32.031 1.00 90.94 93 VAL A O 1
ATOM 743 N N . GLN A 1 94 ? -18.798 1.617 33.042 1.00 80.19 94 GLN A N 1
ATOM 744 C CA . GLN A 1 94 ? -19.078 0.997 34.343 1.00 80.19 94 GLN A CA 1
ATOM 745 C C . GLN A 1 94 ? -20.474 0.366 34.281 1.00 80.19 94 GLN A C 1
ATOM 747 O O . GLN A 1 94 ? -21.428 1.041 33.904 1.00 80.19 94 GLN A O 1
ATOM 752 N N . LYS A 1 95 ? -20.557 -0.932 34.592 1.00 60.12 95 LYS A N 1
ATOM 753 C CA . LYS A 1 95 ? -21.829 -1.618 34.839 1.00 60.12 95 LYS A CA 1
ATOM 754 C C . LYS A 1 95 ? -22.335 -1.285 36.235 1.00 60.12 95 LYS A C 1
ATOM 756 O O . LYS A 1 95 ? -21.471 -1.189 37.138 1.00 60.12 95 LYS A O 1
#

pLDDT: mean 92.05, std 5.67, range [60.12, 97.69]

Radius of gyration: 19.74 Å; chains: 1; bounding box: 42×25×51 Å

Foldseek 3Di:
DALPDPLQVVVDDVSSVVNVVPPNVLVVVLVPDPDPVSNVVSVVVVVVCCVVVCVDDDDDDDDDDDDDDPQWDQDDDDPPDPDPGDPVRIDGDDD